Protein AF-A0A3M1YTQ9-F1 (afdb_monomer)

Solvent-accessible surface area (backbone atoms only — not comparable to full-atom values): 10597 Å² total; per-residue (Å²): 138,83,84,89,80,83,82,81,83,80,82,80,82,82,81,78,82,75,81,77,83,78,74,78,78,66,77,36,34,42,23,66,87,70,45,78,27,67,64,26,51,33,71,45,73,57,72,43,57,65,39,72,50,70,50,36,39,91,42,79,41,56,31,30,37,36,37,63,56,78,79,65,79,74,43,75,47,76,57,43,47,66,92,44,69,52,74,51,73,47,73,57,47,77,51,74,28,54,28,40,39,32,33,66,81,79,68,37,75,37,51,30,40,42,38,32,36,54,51,69,50,86,38,79,42,67,55,88,94,61,75,94,73,82,64,88,91,70,91,84,72,74,39,82,60,47,27,20,68,92,77,38,78,62,61,91,87,68,84,86,85,87,82,90,88,124

Sequence (166 aa):
MQPTQKYKILFTFLFLSFAVILSAQCPQLIDGQGNPSSNPYWIAPCDGNDYTLFIQSNDNIGAYTVDWGDGSPLESGSSLIPPAFVSHTYTATVDTFVVTFTETSTGCVIQGVVVMEVPVTAELGIPAGVSTQICAPDVISFTNNTNQTNGLPVSQTTVFTWNYGD

Nearest PDB structures (foldseek):
  5xwt-assembly1_A  TM=4.655E-01  e=3.097E-01  Mus musculus
  4y0g-assembly2_B  TM=5.587E-01  e=1.956E+00  Rattus norvegicus
  7y6e-assembly5_E  TM=3.275E-01  e=4.779E-01  Chelicerata
  7a4a-assembly1_A  TM=4.593E-01  e=5.190E+00  Ancylostoma ceylanicum
  8dpt-assembly1_F  TM=4.210E-01  e=3.958E+00  Homo sapiens

Mean predicted aligned error: 10.59 Å

pLDDT: mean 86.33, std 15.1, range [41.72, 98.56]

Foldseek 3Di:
DDDDDDDDDDDDDDPPDDPDPDDDDDFFKQACVRDTDLAHEHEADQAQAKGKDKIAGQDKAAKKWKDFQPPDDIHIDGIHHPPRTDMDIDGRDQDKGWMWMARPVRRDIGIYIYGHHHDKDWDKAFDPPDDPDDDPPDDGDIDTPIAGPPRHRHDPPDDDDDDPPD

Structure (mmCIF, N/CA/C/O backbone):
data_AF-A0A3M1YTQ9-F1
#
_entry.id   AF-A0A3M1YTQ9-F1
#
loop_
_atom_site.group_PDB
_atom_site.id
_atom_site.type_symbol
_atom_site.label_atom_id
_atom_site.label_alt_id
_atom_site.label_comp_id
_atom_site.label_asym_id
_atom_site.label_entity_id
_atom_site.label_seq_id
_atom_site.pdbx_PDB_ins_code
_atom_site.Cartn_x
_atom_site.Cartn_y
_atom_site.Cartn_z
_atom_site.occupancy
_atom_site.B_iso_or_equiv
_atom_site.auth_seq_id
_atom_site.auth_comp_id
_atom_site.auth_asym_id
_atom_site.auth_atom_id
_atom_site.pdbx_PDB_model_num
ATOM 1 N N . MET A 1 1 ? -89.889 -9.681 -13.804 1.00 41.72 1 MET A N 1
ATOM 2 C CA . MET A 1 1 ? -88.459 -9.782 -14.178 1.00 41.72 1 MET A CA 1
ATOM 3 C C . MET A 1 1 ? -87.749 -8.601 -13.536 1.00 41.72 1 MET A C 1
ATOM 5 O O . MET A 1 1 ? -88.001 -7.481 -13.936 1.00 41.72 1 MET A O 1
ATOM 9 N N . GLN A 1 2 ? -87.320 -8.774 -12.289 1.00 43.25 2 GLN A N 1
ATOM 10 C CA . GLN A 1 2 ? -85.947 -9.029 -11.810 1.00 43.25 2 GLN A CA 1
ATOM 11 C C . GLN A 1 2 ? -85.295 -7.737 -11.266 1.00 43.25 2 GLN A C 1
ATOM 13 O O . GLN A 1 2 ? -85.307 -6.724 -11.960 1.00 43.25 2 GLN A O 1
ATOM 18 N N . PRO A 1 3 ? -84.752 -7.756 -10.032 1.00 51.44 3 PRO A N 1
ATOM 19 C CA . PRO A 1 3 ? -84.139 -6.598 -9.391 1.00 51.44 3 PRO A CA 1
ATOM 20 C C . PRO A 1 3 ? -82.637 -6.518 -9.709 1.00 51.44 3 PRO A C 1
ATOM 22 O O . PRO A 1 3 ? -81.935 -7.526 -9.691 1.00 51.44 3 PRO A O 1
ATOM 25 N N . THR A 1 4 ? -82.114 -5.318 -9.958 1.00 47.12 4 THR A N 1
ATOM 26 C CA . THR A 1 4 ? -80.673 -5.083 -10.151 1.00 47.12 4 THR A CA 1
ATOM 27 C C . THR A 1 4 ? -79.996 -4.770 -8.815 1.00 47.12 4 THR A C 1
ATOM 29 O O . THR A 1 4 ? -80.071 -3.646 -8.314 1.00 47.12 4 THR A O 1
ATOM 32 N N . GLN A 1 5 ? -79.337 -5.771 -8.232 1.00 47.47 5 GLN A N 1
ATOM 33 C CA . GLN A 1 5 ? -78.547 -5.665 -7.005 1.00 47.47 5 GLN A CA 1
ATOM 34 C C . GLN A 1 5 ? -77.132 -5.154 -7.338 1.00 47.47 5 GLN A C 1
ATOM 36 O O . GLN A 1 5 ? -76.392 -5.777 -8.096 1.00 47.47 5 GLN A O 1
ATOM 41 N N . LYS A 1 6 ? -76.757 -3.991 -6.792 1.00 49.06 6 LYS A N 1
ATOM 42 C CA . LYS A 1 6 ? -75.429 -3.382 -6.971 1.00 49.06 6 LYS A CA 1
ATOM 43 C C . LYS A 1 6 ? -74.403 -4.094 -6.077 1.00 49.06 6 LYS A C 1
ATOM 45 O O . LYS A 1 6 ? -74.418 -3.902 -4.863 1.00 49.06 6 LYS A O 1
ATOM 50 N N . TYR A 1 7 ? -73.509 -4.885 -6.668 1.00 50.78 7 TYR A N 1
ATOM 51 C CA . TYR A 1 7 ? -72.356 -5.470 -5.975 1.00 50.78 7 TYR A CA 1
ATOM 52 C C . TYR A 1 7 ? -71.302 -4.387 -5.696 1.00 50.78 7 TYR A C 1
ATOM 54 O O . TYR A 1 7 ? -70.677 -3.863 -6.616 1.00 50.78 7 TYR A O 1
ATOM 62 N N . LYS A 1 8 ? -71.096 -4.043 -4.418 1.00 48.22 8 LYS A N 1
ATOM 63 C CA . LYS A 1 8 ? -69.914 -3.298 -3.964 1.00 48.22 8 LYS A CA 1
ATOM 64 C C . LYS A 1 8 ? -68.806 -4.311 -3.680 1.00 48.22 8 LYS A C 1
ATOM 66 O O . LYS A 1 8 ? -68.863 -5.020 -2.681 1.00 48.22 8 LYS A O 1
ATOM 71 N N . ILE A 1 9 ? -67.831 -4.398 -4.579 1.00 54.41 9 ILE A N 1
ATOM 72 C CA . ILE A 1 9 ? -66.626 -5.213 -4.405 1.00 54.41 9 ILE A CA 1
ATOM 73 C C . ILE A 1 9 ? -65.699 -4.448 -3.454 1.00 54.41 9 ILE A C 1
ATOM 75 O O . ILE A 1 9 ? -65.161 -3.403 -3.814 1.00 54.41 9 ILE A O 1
ATOM 79 N N . LEU A 1 10 ? -65.566 -4.935 -2.221 1.00 49.22 10 LEU A N 1
ATOM 80 C CA . LEU A 1 10 ? -64.618 -4.423 -1.235 1.00 49.22 10 LEU A CA 1
ATOM 81 C C . LEU A 1 10 ? -63.276 -5.139 -1.451 1.00 49.22 10 LEU A C 1
ATOM 83 O O . LEU A 1 10 ? -63.147 -6.322 -1.148 1.00 49.22 10 LEU A O 1
ATOM 87 N N . PHE A 1 11 ? -62.300 -4.433 -2.023 1.00 50.31 11 PHE A N 1
ATOM 88 C CA . PHE A 1 11 ? -60.930 -4.917 -2.205 1.00 50.31 11 PHE A CA 1
ATOM 89 C C . PHE A 1 11 ? -60.153 -4.734 -0.893 1.00 50.31 11 PHE A C 1
ATOM 91 O O . PHE A 1 11 ? -59.689 -3.638 -0.581 1.00 50.31 11 PHE A O 1
ATOM 98 N N . THR A 1 12 ? -60.026 -5.798 -0.103 1.00 53.94 12 THR A N 1
ATOM 99 C CA . THR A 1 12 ? -59.155 -5.817 1.079 1.00 53.94 12 THR A CA 1
ATOM 100 C C . THR A 1 12 ? -57.711 -6.027 0.618 1.00 53.94 12 THR A C 1
ATOM 102 O O . THR 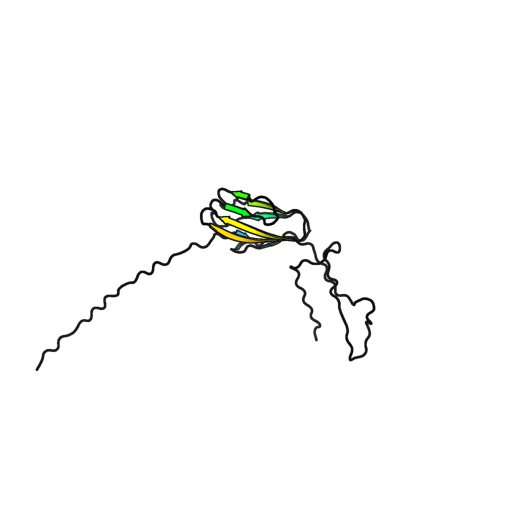A 1 12 ? -57.337 -7.129 0.220 1.00 53.94 12 THR A O 1
ATOM 105 N N . PHE A 1 13 ? -56.900 -4.967 0.632 1.00 53.19 13 PHE A N 1
ATOM 106 C CA . PHE A 1 13 ? -55.458 -5.038 0.375 1.00 53.19 13 PHE A CA 1
ATOM 107 C C . PHE A 1 13 ? -54.757 -5.716 1.564 1.00 53.19 13 PHE A C 1
ATOM 109 O O . PHE A 1 13 ? -54.576 -5.112 2.620 1.00 53.19 13 PHE A O 1
ATOM 116 N N . LEU A 1 14 ? -54.377 -6.983 1.398 1.00 55.12 14 LEU A N 1
ATOM 117 C CA . LEU A 1 14 ? -53.496 -7.698 2.320 1.00 55.12 14 LEU A CA 1
ATOM 118 C C . LEU A 1 14 ? -52.059 -7.194 2.099 1.00 55.12 14 LEU A C 1
ATOM 120 O O . LEU A 1 14 ? -51.408 -7.565 1.124 1.00 55.12 14 LEU A O 1
ATOM 124 N N . PHE A 1 15 ? -51.581 -6.311 2.978 1.00 53.62 15 PHE A N 1
ATOM 125 C CA . PHE A 1 15 ? -50.195 -5.840 2.990 1.00 53.62 15 PHE A CA 1
ATOM 126 C C . PHE A 1 15 ? -49.290 -6.971 3.499 1.00 53.62 15 PHE A C 1
ATOM 128 O O . PHE A 1 15 ? -49.222 -7.242 4.697 1.00 53.62 15 PHE A O 1
ATOM 135 N N . LEU A 1 16 ? -48.624 -7.667 2.577 1.00 55.75 16 LEU A N 1
ATOM 136 C CA . LEU A 1 16 ? -47.603 -8.661 2.892 1.00 55.75 16 LEU A CA 1
ATOM 137 C C . LEU A 1 16 ? -46.329 -7.909 3.306 1.00 55.75 16 LEU A C 1
ATOM 139 O O . LEU A 1 16 ? -45.582 -7.418 2.461 1.00 55.75 16 LEU A O 1
ATOM 143 N N . SER A 1 17 ? -46.102 -7.759 4.609 1.00 59.22 17 SER A N 1
ATOM 144 C CA . SER A 1 17 ? -44.870 -7.185 5.151 1.00 59.22 17 SER A CA 1
ATOM 145 C C . SER A 1 17 ? -43.711 -8.158 4.928 1.00 59.22 17 SER A C 1
ATOM 147 O O . SER A 1 17 ? -43.480 -9.062 5.730 1.00 59.22 17 SER A O 1
ATOM 149 N N . PHE A 1 18 ? -42.997 -7.983 3.817 1.00 62.34 18 PHE A N 1
ATOM 150 C CA . PHE A 1 18 ? -41.678 -8.573 3.615 1.00 62.34 18 PHE A CA 1
ATOM 151 C C . PHE A 1 18 ? -40.726 -7.953 4.645 1.00 62.34 18 PHE A C 1
ATOM 153 O O . PHE A 1 18 ? -40.465 -6.750 4.610 1.00 62.34 18 PHE A O 1
ATOM 160 N N . ALA A 1 19 ? -40.241 -8.755 5.591 1.00 59.03 19 ALA A N 1
ATOM 161 C CA . ALA A 1 19 ? -39.174 -8.338 6.489 1.00 59.03 19 ALA A CA 1
ATOM 162 C C . ALA A 1 19 ? -37.890 -8.196 5.663 1.00 59.03 19 ALA A C 1
ATOM 164 O O . ALA A 1 19 ? -37.273 -9.188 5.277 1.00 59.03 19 ALA A O 1
ATOM 165 N N . VAL A 1 20 ? -37.518 -6.957 5.343 1.00 57.88 20 VAL A N 1
ATOM 166 C CA . VAL A 1 20 ? -36.213 -6.652 4.757 1.00 57.88 20 VAL A CA 1
ATOM 167 C C . VAL A 1 20 ? -35.194 -6.814 5.879 1.00 57.88 20 VAL A C 1
ATOM 169 O O . VAL A 1 20 ? -3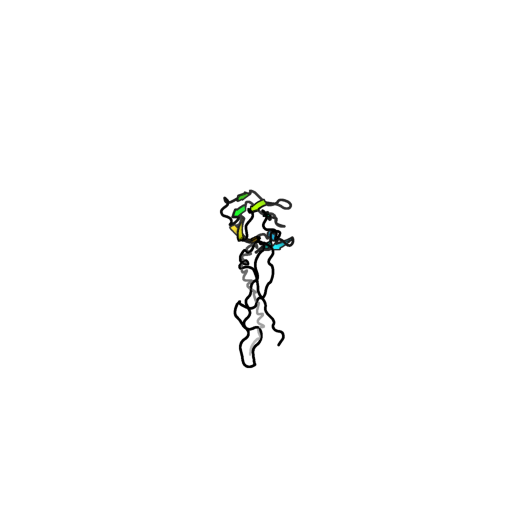5.180 -6.029 6.826 1.00 57.88 20 VAL A O 1
ATOM 172 N N . ILE A 1 21 ? -34.379 -7.864 5.813 1.00 57.84 21 ILE A N 1
ATOM 173 C CA . ILE A 1 21 ? -33.228 -8.012 6.703 1.00 57.84 21 ILE A CA 1
ATOM 174 C C . ILE A 1 21 ? -32.202 -6.977 6.230 1.00 57.84 21 ILE A C 1
ATOM 176 O O . ILE A 1 21 ? -31.503 -7.191 5.244 1.00 57.84 21 ILE A O 1
ATOM 180 N N . LEU A 1 22 ? -32.181 -5.811 6.876 1.00 51.91 22 LEU A N 1
ATOM 181 C CA . LEU A 1 22 ? -31.146 -4.800 6.682 1.00 51.91 22 LEU A CA 1
ATOM 182 C C . LEU A 1 22 ? -29.885 -5.278 7.407 1.00 51.91 22 LEU A C 1
ATOM 184 O O . LEU A 1 22 ? -29.755 -5.097 8.616 1.00 51.91 22 LEU A O 1
ATOM 188 N N . SER A 1 23 ? -28.965 -5.909 6.683 1.00 60.16 23 SER A N 1
ATOM 189 C CA . SER A 1 23 ? -27.587 -6.034 7.157 1.00 60.16 23 SER A CA 1
ATOM 190 C C . SER A 1 23 ? -26.970 -4.636 7.139 1.00 60.16 23 SE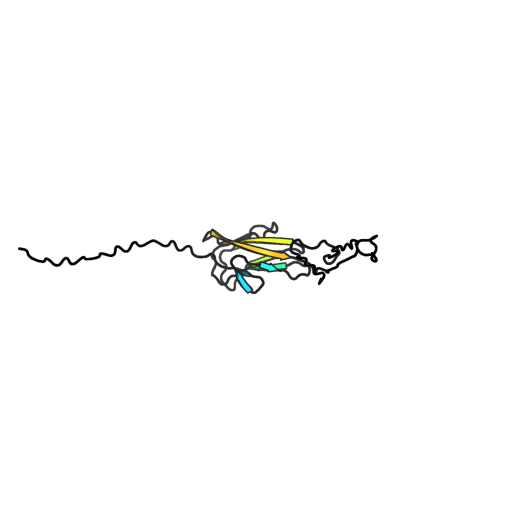R A C 1
ATOM 192 O O . SER A 1 23 ? -26.988 -3.976 6.100 1.00 60.16 23 SER A O 1
ATOM 194 N N . ALA A 1 24 ? -26.465 -4.155 8.275 1.00 65.56 24 ALA A N 1
ATOM 195 C CA . ALA A 1 24 ? -25.665 -2.936 8.280 1.00 65.56 24 ALA A CA 1
ATOM 196 C C . ALA A 1 24 ? -24.421 -3.153 7.402 1.00 65.56 24 ALA A C 1
ATOM 198 O O . ALA A 1 24 ? -23.826 -4.232 7.425 1.00 65.56 24 ALA A O 1
ATOM 199 N N . GLN A 1 25 ? -24.056 -2.149 6.604 1.00 81.38 25 GLN A N 1
ATOM 200 C CA . GLN A 1 25 ? -22.786 -2.163 5.881 1.00 81.38 25 GLN A CA 1
ATOM 201 C C . GLN A 1 25 ? -21.634 -2.099 6.889 1.00 81.38 25 GLN A C 1
ATOM 203 O O . GLN A 1 25 ? -21.751 -1.412 7.905 1.00 81.38 25 GLN A O 1
ATOM 208 N N . CYS A 1 26 ? -20.549 -2.826 6.624 1.00 91.81 26 CYS A N 1
ATOM 209 C CA . CYS A 1 26 ? -19.359 -2.753 7.463 1.00 91.81 26 CYS A CA 1
ATOM 210 C C . CYS A 1 26 ? -18.814 -1.320 7.514 1.00 91.81 26 CYS A C 1
ATOM 212 O O . CYS A 1 26 ? -18.992 -0.579 6.539 1.00 91.81 26 CYS A O 1
ATOM 214 N N . PRO A 1 27 ? -18.166 -0.925 8.627 1.00 94.06 27 PRO A N 1
ATOM 215 C CA . PRO A 1 27 ? -17.541 0.386 8.713 1.00 94.06 27 PRO A CA 1
ATOM 216 C C . PRO A 1 27 ? -16.484 0.543 7.616 1.00 94.06 27 PRO A C 1
ATOM 218 O O . PRO A 1 27 ? -15.968 -0.441 7.082 1.00 94.06 27 PRO A O 1
ATOM 221 N N . GLN A 1 28 ? -16.166 1.784 7.267 1.00 96.62 28 GLN A N 1
ATOM 222 C CA . GLN A 1 28 ? -15.146 2.076 6.261 1.00 96.62 28 GLN A CA 1
ATOM 223 C C . GLN A 1 28 ? -13.860 2.574 6.919 1.00 96.62 28 GLN A C 1
ATOM 225 O O . GLN A 1 28 ? -13.895 3.313 7.904 1.00 96.62 28 GLN A O 1
ATOM 230 N N . LEU A 1 29 ? -12.713 2.198 6.357 1.00 97.81 29 LEU A N 1
ATOM 231 C CA . LEU A 1 29 ? -11.411 2.720 6.776 1.00 97.81 29 LEU A CA 1
ATOM 232 C C . LEU A 1 29 ? -10.977 3.849 5.844 1.00 97.81 29 LEU A C 1
ATOM 234 O O . LEU A 1 29 ? -11.379 3.893 4.684 1.00 97.81 29 LEU A O 1
ATOM 238 N N . ILE A 1 30 ? -10.151 4.756 6.352 1.00 98.25 30 ILE A N 1
ATOM 239 C CA . ILE A 1 30 ? -9.586 5.854 5.570 1.00 98.25 30 ILE A CA 1
ATOM 240 C C . ILE A 1 30 ? -8.405 5.340 4.733 1.00 98.25 30 ILE A C 1
ATOM 242 O O . ILE A 1 30 ? -7.446 4.789 5.277 1.00 98.25 30 ILE A O 1
ATOM 24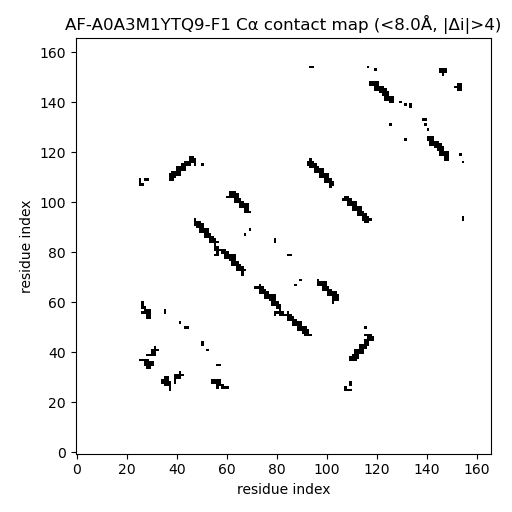6 N N . ASP A 1 31 ? -8.485 5.501 3.412 1.00 97.94 31 ASP A N 1
ATOM 247 C CA . ASP A 1 31 ? -7.426 5.134 2.465 1.00 97.94 31 ASP A CA 1
ATOM 248 C C . ASP A 1 31 ? -6.251 6.132 2.462 1.00 97.94 31 ASP A C 1
ATOM 250 O O . ASP A 1 31 ? -6.255 7.146 3.165 1.00 97.94 31 ASP A O 1
ATOM 254 N N . GLY A 1 32 ? -5.216 5.855 1.661 1.00 94.75 32 GLY A N 1
ATOM 255 C CA . GLY A 1 32 ? -4.033 6.714 1.549 1.00 94.75 32 GLY A CA 1
ATOM 256 C C . GLY A 1 32 ? -4.310 8.108 0.974 1.00 94.75 32 GLY A C 1
ATOM 257 O O . GLY A 1 32 ? -3.457 8.987 1.074 1.00 94.75 32 GLY A O 1
ATOM 258 N N . GLN A 1 33 ? -5.488 8.330 0.387 1.00 95.69 33 GLN A N 1
ATOM 259 C CA . GLN A 1 33 ? -5.947 9.615 -0.137 1.00 95.69 33 GLN A CA 1
ATOM 260 C C . GLN A 1 33 ? -6.875 10.351 0.844 1.00 95.69 33 GLN A C 1
ATOM 262 O O . GLN A 1 33 ? -7.307 11.466 0.548 1.00 95.69 33 GLN A O 1
ATOM 267 N N . GLY A 1 34 ? -7.166 9.763 2.007 1.00 96.19 34 GLY A N 1
ATOM 268 C CA . GLY A 1 34 ? -8.026 10.355 3.027 1.00 96.19 34 GLY A CA 1
ATOM 269 C C . GLY A 1 34 ? -9.521 10.076 2.844 1.00 96.19 34 GLY A C 1
ATOM 270 O O . GLY A 1 34 ? -10.333 10.724 3.507 1.00 96.19 34 GLY A O 1
ATOM 271 N N . ASN A 1 35 ? -9.914 9.140 1.976 1.00 97.56 35 ASN A N 1
ATOM 272 C CA . ASN A 1 35 ? -11.319 8.821 1.711 1.00 97.56 35 ASN A CA 1
ATOM 273 C C . ASN A 1 35 ? -11.764 7.542 2.442 1.00 97.56 35 ASN A C 1
ATOM 275 O O . ASN A 1 35 ? -10.997 6.583 2.522 1.00 97.56 35 ASN A O 1
ATOM 279 N N . PRO A 1 36 ? -13.017 7.469 2.931 1.00 97.25 36 PRO A N 1
ATOM 280 C CA . PRO A 1 36 ? -13.587 6.221 3.433 1.00 97.25 36 PRO A CA 1
ATOM 281 C C . PRO A 1 36 ? -13.727 5.174 2.322 1.00 97.25 36 PRO A C 1
ATOM 283 O O . PRO A 1 36 ? -14.351 5.427 1.290 1.00 97.25 36 PRO A O 1
ATOM 286 N N . SER A 1 37 ? -13.196 3.976 2.554 1.00 97.25 37 SER A N 1
ATOM 287 C CA . SER A 1 37 ? -13.220 2.856 1.616 1.00 97.25 37 SER A CA 1
ATOM 288 C C . SER A 1 37 ? -13.480 1.525 2.329 1.00 97.25 37 SER A C 1
ATOM 290 O O . SER A 1 37 ? -13.052 1.306 3.463 1.00 97.25 37 SER A O 1
ATOM 292 N N . SER A 1 38 ? -14.186 0.615 1.650 1.00 96.06 38 SER A N 1
ATOM 293 C CA . SER A 1 38 ? -14.293 -0.795 2.063 1.00 96.06 38 SER A CA 1
ATOM 294 C C . SER A 1 38 ? -13.085 -1.627 1.624 1.00 96.06 38 SER A C 1
ATOM 296 O O . SER A 1 38 ? -12.882 -2.727 2.127 1.00 96.06 38 SER A O 1
ATOM 298 N N . ASN A 1 39 ? -12.310 -1.105 0.669 1.00 96.69 39 ASN A N 1
ATOM 299 C CA . ASN A 1 39 ? -11.129 -1.733 0.092 1.00 96.69 39 ASN A CA 1
ATOM 300 C C . ASN A 1 39 ? -10.006 -0.678 0.067 1.00 96.69 39 ASN A C 1
ATOM 302 O O . ASN A 1 39 ? -9.663 -0.169 -1.006 1.00 96.69 39 ASN A O 1
ATOM 306 N N . PRO A 1 40 ? -9.539 -0.208 1.237 1.00 97.94 40 PRO A N 1
ATOM 307 C CA . PRO A 1 40 ? -8.594 0.898 1.306 1.00 97.94 40 PRO A CA 1
ATOM 308 C C . PRO A 1 40 ? -7.249 0.520 0.680 1.00 97.94 40 PRO A C 1
ATOM 310 O O . PRO A 1 40 ? -6.809 -0.629 0.735 1.00 97.94 40 PRO A O 1
ATOM 313 N N . TYR A 1 41 ? -6.593 1.508 0.083 1.00 97.06 41 TYR A N 1
ATOM 314 C CA . TYR A 1 41 ? -5.308 1.334 -0.578 1.00 97.06 41 TYR A CA 1
ATOM 315 C C . TYR A 1 41 ? -4.334 2.383 -0.053 1.00 97.06 41 TYR A C 1
ATOM 317 O O . TYR A 1 41 ? -4.625 3.580 -0.095 1.00 97.06 41 TYR A O 1
ATOM 325 N N . TRP A 1 42 ? -3.184 1.940 0.442 1.00 97.19 42 TRP A N 1
ATOM 326 C CA . TRP A 1 42 ? -2.142 2.801 0.989 1.00 97.19 42 TRP A CA 1
ATOM 327 C C . TRP A 1 42 ? -0.852 2.588 0.215 1.00 97.19 42 TRP A C 1
ATOM 329 O O . TRP A 1 42 ? -0.428 1.460 -0.019 1.00 97.19 42 TRP A O 1
ATOM 339 N N . ILE A 1 43 ? -0.229 3.688 -0.190 1.00 94.06 43 ILE A N 1
ATOM 340 C CA . ILE A 1 43 ? 1.032 3.671 -0.925 1.00 94.06 43 ILE A CA 1
ATOM 341 C C . ILE A 1 43 ? 2.054 4.360 -0.035 1.00 94.06 43 ILE A C 1
ATOM 343 O O . ILE A 1 43 ? 1.872 5.525 0.330 1.00 94.06 43 ILE A O 1
ATOM 347 N N . ALA A 1 44 ? 3.097 3.628 0.344 1.00 93.56 44 ALA A N 1
ATOM 348 C CA . ALA A 1 44 ? 4.229 4.192 1.055 1.00 93.56 44 ALA A CA 1
ATOM 349 C C . ALA A 1 44 ? 4.921 5.256 0.190 1.00 93.56 44 ALA A C 1
ATOM 351 O O . ALA A 1 44 ? 4.825 5.214 -1.041 1.00 93.56 44 ALA A O 1
ATOM 352 N N . PRO A 1 45 ? 5.651 6.208 0.793 1.00 89.31 45 PRO A N 1
ATOM 353 C CA . PRO A 1 45 ? 6.590 7.020 0.036 1.00 89.31 45 PRO A CA 1
ATOM 354 C C . PRO A 1 45 ? 7.478 6.088 -0.794 1.00 89.31 45 PRO A C 1
ATOM 356 O O . PRO A 1 45 ? 8.024 5.124 -0.265 1.00 89.31 45 PRO A O 1
ATOM 359 N N . CYS A 1 46 ? 7.577 6.330 -2.101 1.00 89.75 46 CYS A N 1
ATOM 360 C CA . CYS A 1 46 ? 8.375 5.492 -2.995 1.00 89.75 46 CYS A CA 1
ATOM 361 C C . CYS A 1 46 ? 9.876 5.759 -2.787 1.00 89.75 46 CYS A C 1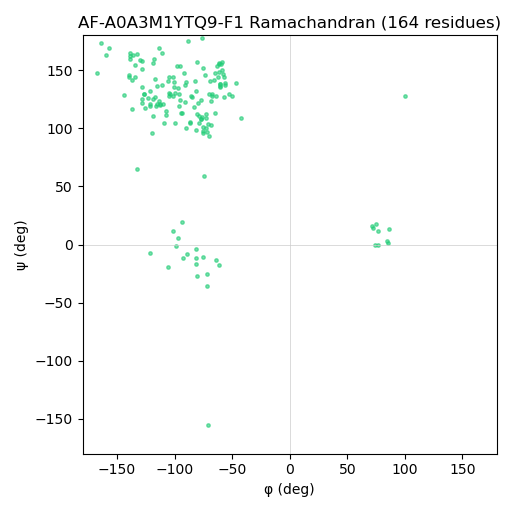
ATOM 363 O O . CYS A 1 46 ? 10.551 6.232 -3.697 1.00 89.75 46 CYS A O 1
ATOM 365 N N . ASP A 1 47 ? 10.384 5.559 -1.576 1.00 89.62 47 ASP A N 1
ATOM 366 C CA . ASP A 1 47 ? 11.761 5.824 -1.164 1.00 89.62 47 ASP A CA 1
ATOM 367 C C . ASP A 1 47 ? 12.476 4.567 -0.641 1.00 89.62 47 ASP A C 1
ATOM 369 O O . ASP A 1 47 ? 13.692 4.593 -0.457 1.00 89.62 47 ASP A O 1
ATOM 373 N N . GLY A 1 48 ? 11.743 3.460 -0.475 1.00 86.31 48 GLY A N 1
ATOM 374 C CA . GLY A 1 48 ? 12.267 2.183 0.004 1.00 86.31 48 GLY A CA 1
ATOM 375 C C . GLY A 1 48 ? 12.618 2.161 1.490 1.00 86.31 48 GLY A C 1
ATOM 376 O O . GLY A 1 48 ? 13.320 1.247 1.912 1.00 86.31 48 GLY A O 1
ATOM 377 N N . ASN A 1 49 ? 12.177 3.150 2.270 1.00 91.88 49 ASN A N 1
ATOM 378 C CA . ASN A 1 49 ? 12.381 3.183 3.715 1.00 91.88 49 ASN A CA 1
ATOM 379 C C . ASN A 1 49 ? 11.249 2.458 4.460 1.00 91.88 49 ASN A C 1
ATOM 381 O O . ASN A 1 49 ? 10.261 2.022 3.867 1.00 91.88 49 ASN A O 1
ATOM 385 N N . ASP A 1 50 ? 11.394 2.340 5.782 1.00 96.12 50 ASP A N 1
ATOM 386 C CA . ASP A 1 50 ? 10.315 1.877 6.655 1.00 96.12 50 ASP A CA 1
ATOM 387 C C . ASP A 1 50 ? 9.068 2.760 6.479 1.00 96.12 50 ASP A C 1
ATOM 389 O O . ASP A 1 50 ? 9.159 3.992 6.415 1.00 96.12 50 ASP A O 1
ATOM 393 N N . TYR A 1 51 ? 7.892 2.135 6.456 1.00 97.06 51 TYR A N 1
ATOM 394 C CA . TYR A 1 51 ? 6.618 2.828 6.296 1.00 97.06 51 TYR A CA 1
ATOM 395 C C . TYR A 1 51 ? 5.698 2.563 7.481 1.00 97.06 51 TYR A C 1
ATOM 397 O O . TYR A 1 51 ? 5.322 1.423 7.750 1.00 97.06 51 TYR A O 1
ATOM 405 N N . THR A 1 52 ? 5.290 3.630 8.171 1.00 97.88 52 THR A N 1
ATOM 406 C CA . THR A 1 52 ? 4.275 3.544 9.226 1.00 97.88 52 THR A CA 1
ATOM 407 C C . THR A 1 52 ? 2.899 3.860 8.660 1.00 97.88 52 THR A C 1
ATOM 409 O O . THR A 1 52 ? 2.615 5.003 8.294 1.00 97.88 52 THR A O 1
ATOM 412 N N . LEU A 1 53 ? 2.035 2.849 8.634 1.00 98.12 53 LEU A N 1
ATOM 413 C CA . LEU A 1 53 ? 0.621 2.999 8.322 1.00 98.12 53 LEU A CA 1
ATOM 414 C C . LEU A 1 53 ? -0.144 3.441 9.573 1.00 98.12 53 LEU A C 1
ATOM 416 O O . LEU A 1 53 ? 0.089 2.924 10.663 1.00 98.12 53 LEU A O 1
ATOM 420 N N . PHE A 1 54 ? -1.106 4.345 9.396 1.00 98.06 54 PHE A N 1
ATOM 421 C CA . PHE A 1 54 ? -2.082 4.731 10.412 1.00 98.06 54 PHE A CA 1
ATOM 422 C C . PHE A 1 54 ? -3.484 4.394 9.903 1.00 98.06 54 PHE A C 1
ATOM 424 O O . PHE A 1 54 ? -3.977 5.027 8.971 1.00 98.06 54 PHE A O 1
ATOM 431 N N . ILE A 1 55 ? -4.134 3.402 10.506 1.00 98.31 55 ILE A N 1
ATOM 432 C CA . ILE A 1 55 ? -5.524 3.060 10.205 1.00 98.31 55 ILE A CA 1
ATOM 433 C C . ILE A 1 55 ? -6.444 3.950 11.034 1.00 98.31 55 ILE A C 1
ATOM 435 O O . ILE A 1 55 ? -6.355 4.004 12.263 1.00 98.31 55 ILE A O 1
ATOM 439 N N . GLN A 1 56 ? -7.363 4.609 10.337 1.00 97.94 56 GLN A N 1
ATOM 440 C CA . GLN A 1 56 ? -8.415 5.453 10.890 1.00 97.94 56 GLN A CA 1
ATOM 441 C C . GLN A 1 56 ? -9.754 5.102 10.239 1.00 97.94 56 GLN A C 1
ATOM 443 O O . GLN A 1 56 ? -9.802 4.476 9.181 1.00 97.94 56 GLN A O 1
ATOM 448 N N . SER A 1 57 ? -10.844 5.538 10.860 1.00 97.06 57 SER A N 1
ATOM 449 C CA . SER A 1 57 ? -12.202 5.448 10.320 1.00 97.06 57 SER A CA 1
ATOM 450 C C . SER A 1 57 ? -12.936 6.768 10.567 1.00 97.06 57 SER A C 1
ATOM 452 O O . SER A 1 57 ? -12.496 7.569 11.389 1.00 97.06 57 SER A O 1
ATOM 454 N N . ASN A 1 58 ? -14.042 6.998 9.858 1.00 96.62 58 ASN A N 1
ATOM 455 C CA . ASN A 1 58 ? -15.032 8.019 10.221 1.00 96.62 58 ASN A CA 1
ATOM 456 C C . ASN A 1 58 ? -16.162 7.443 11.090 1.00 96.62 58 ASN A C 1
ATOM 458 O O . ASN A 1 58 ? -16.947 8.201 11.661 1.00 96.62 58 ASN A O 1
ATOM 462 N N . ASP A 1 59 ? -16.238 6.117 11.185 1.00 94.88 59 ASP A N 1
ATOM 463 C CA . ASP A 1 59 ? -17.229 5.389 11.957 1.00 94.88 59 ASP A CA 1
ATOM 464 C C . ASP A 1 59 ? -16.675 5.044 13.342 1.00 94.88 59 ASP A C 1
ATOM 466 O O . ASP A 1 59 ? -15.469 4.886 13.542 1.00 94.88 59 ASP A O 1
ATOM 470 N N . ASN A 1 60 ? -17.572 4.884 14.314 1.00 95.31 60 ASN A N 1
ATOM 471 C CA . ASN A 1 60 ? -17.206 4.316 15.606 1.00 95.31 60 ASN A CA 1
ATOM 472 C C . ASN A 1 60 ? -17.152 2.796 15.469 1.00 95.31 60 ASN A C 1
ATOM 474 O O . ASN A 1 60 ? -18.194 2.159 15.317 1.00 95.31 60 ASN A O 1
ATOM 478 N N . ILE A 1 61 ? -15.957 2.226 15.571 1.00 96.00 61 ILE A N 1
ATOM 479 C CA . ILE A 1 61 ? -15.747 0.781 15.490 1.00 96.00 61 ILE A CA 1
ATOM 480 C C . ILE A 1 61 ? -15.578 0.220 16.902 1.00 96.00 61 ILE A C 1
ATOM 482 O O . ILE A 1 61 ? -14.868 0.795 17.738 1.00 96.00 61 ILE A O 1
ATOM 486 N N . GLY A 1 62 ? -16.241 -0.907 17.170 1.00 95.56 62 GLY A N 1
ATOM 487 C CA . GLY A 1 62 ? -16.093 -1.655 18.415 1.00 95.56 62 GLY A CA 1
ATOM 488 C C . GLY A 1 62 ? -14.739 -2.360 18.532 1.00 95.56 62 GLY A C 1
ATOM 489 O O . GLY A 1 62 ? -13.742 -1.958 17.932 1.00 95.56 62 GLY A O 1
ATOM 490 N N . ALA A 1 63 ? -14.694 -3.432 19.322 1.00 97.19 63 ALA A N 1
ATOM 491 C CA . ALA A 1 63 ? -13.481 -4.229 19.468 1.00 97.19 63 ALA A CA 1
ATOM 492 C C . ALA A 1 63 ? -13.056 -4.813 18.114 1.00 97.19 63 ALA A C 1
ATOM 494 O O . ALA A 1 63 ? -13.889 -5.346 17.377 1.00 97.19 63 ALA A O 1
ATOM 495 N N . TYR A 1 64 ? -11.768 -4.745 17.795 1.00 97.81 64 TYR A N 1
ATOM 496 C CA . TYR A 1 64 ? -11.236 -5.126 16.492 1.00 97.81 64 TYR A CA 1
ATOM 497 C C . TYR A 1 64 ? -9.927 -5.906 16.608 1.00 97.81 64 TYR A C 1
ATOM 499 O O . TYR A 1 64 ? -9.243 -5.862 17.633 1.00 97.81 64 TYR A O 1
ATOM 507 N N . THR A 1 65 ? -9.569 -6.590 15.525 1.00 98.44 65 THR A N 1
ATOM 508 C CA . THR A 1 65 ? -8.242 -7.164 15.300 1.00 98.44 65 THR A CA 1
ATOM 509 C C . THR A 1 65 ? -7.691 -6.734 13.947 1.00 98.44 65 THR A C 1
ATOM 511 O O . THR A 1 65 ? -8.465 -6.524 13.012 1.00 98.44 65 THR A O 1
ATOM 514 N N . VAL A 1 66 ? -6.370 -6.644 13.825 1.00 98.56 66 VAL A N 1
ATOM 515 C CA . VAL A 1 66 ? -5.675 -6.318 12.576 1.00 98.56 66 VAL A CA 1
ATOM 516 C C . VAL A 1 66 ? -4.599 -7.361 12.310 1.00 98.56 66 VAL A C 1
ATOM 518 O O . VAL A 1 66 ? -3.715 -7.571 13.138 1.00 98.56 66 VAL A O 1
ATOM 521 N N . ASP A 1 67 ? -4.697 -8.019 11.161 1.00 98.56 67 ASP A N 1
ATOM 522 C CA . ASP A 1 67 ? -3.596 -8.770 10.560 1.00 98.56 67 ASP A CA 1
ATOM 523 C C . ASP A 1 67 ? -2.916 -7.859 9.534 1.00 98.56 67 ASP A C 1
ATOM 525 O O . ASP A 1 67 ? -3.565 -7.383 8.599 1.00 98.56 67 ASP A O 1
ATOM 529 N N . TRP A 1 68 ? -1.631 -7.582 9.740 1.00 98.38 68 TRP A N 1
ATOM 530 C CA . TRP A 1 68 ? -0.845 -6.673 8.906 1.00 98.38 68 TRP A CA 1
ATOM 531 C C . TRP A 1 68 ? -0.321 -7.336 7.624 1.00 98.38 68 TRP A C 1
ATOM 533 O O . TRP A 1 68 ? 0.151 -6.646 6.726 1.00 98.38 68 TRP A O 1
ATOM 543 N N . GLY A 1 69 ? -0.417 -8.665 7.507 1.00 97.56 69 GLY A N 1
ATOM 544 C CA . GLY A 1 69 ? -0.026 -9.398 6.301 1.00 97.56 69 GLY A CA 1
ATOM 545 C C . GLY A 1 69 ? 1.484 -9.532 6.076 1.00 97.56 69 GLY A C 1
ATOM 546 O O . GLY A 1 69 ? 1.892 -10.176 5.114 1.00 97.56 69 GLY A O 1
ATOM 547 N N . ASP A 1 70 ? 2.320 -8.981 6.958 1.00 96.75 70 ASP A N 1
ATOM 548 C CA . ASP A 1 70 ? 3.789 -9.054 6.906 1.00 96.75 70 ASP A CA 1
ATOM 549 C C . ASP A 1 70 ? 4.379 -10.166 7.800 1.00 96.75 70 ASP A C 1
ATOM 551 O O . ASP A 1 70 ? 5.594 -10.293 7.945 1.00 96.75 70 ASP A O 1
ATOM 555 N N . GLY A 1 71 ? 3.518 -10.989 8.410 1.00 96.62 71 GLY A N 1
ATOM 556 C CA . GLY A 1 71 ? 3.905 -12.041 9.353 1.00 96.62 71 GLY A CA 1
ATOM 557 C C . GLY A 1 71 ? 4.069 -11.569 10.802 1.00 96.62 71 GLY A C 1
ATOM 558 O O . GLY A 1 71 ? 4.380 -12.392 11.670 1.00 96.62 71 GLY A O 1
ATOM 559 N N . SER A 1 72 ? 3.836 -10.284 11.089 1.00 97.25 72 SER A N 1
ATOM 560 C CA . SER A 1 72 ? 3.748 -9.773 12.457 1.00 97.25 72 SER A CA 1
ATOM 561 C C . SER A 1 72 ? 2.589 -10.419 13.233 1.00 97.25 72 SER A C 1
ATOM 563 O O . SER A 1 72 ? 1.618 -10.891 12.636 1.00 97.25 72 SER A O 1
ATOM 565 N N . PRO A 1 73 ? 2.653 -10.461 14.579 1.00 98.00 73 PRO A N 1
ATOM 566 C CA . PRO A 1 73 ? 1.540 -10.950 15.385 1.00 98.00 73 PRO A CA 1
ATOM 567 C C . PRO A 1 73 ? 0.253 -10.153 15.144 1.00 98.00 73 PRO A C 1
ATOM 569 O O . PRO A 1 73 ? 0.298 -8.940 14.955 1.00 98.00 73 PRO A O 1
ATOM 572 N N . LEU A 1 74 ? -0.893 -10.836 15.236 1.00 97.81 74 LEU A N 1
ATOM 573 C CA . LEU A 1 74 ? -2.212 -10.206 15.172 1.00 97.81 74 LEU A CA 1
ATOM 574 C C . LEU A 1 74 ? -2.345 -9.125 16.256 1.00 97.81 74 LEU A C 1
ATOM 576 O O . LEU A 1 74 ? -2.161 -9.405 17.444 1.00 97.81 74 LEU A O 1
ATOM 580 N N . GLU A 1 75 ? -2.713 -7.913 15.857 1.00 98.25 75 GLU A N 1
ATOM 581 C CA . GLU A 1 75 ? -2.974 -6.805 16.773 1.00 98.25 75 GLU A CA 1
ATOM 582 C C . GLU A 1 75 ? -4.455 -6.762 17.162 1.00 98.25 75 GLU A C 1
ATOM 584 O O . GLU A 1 75 ? -5.326 -7.133 16.378 1.00 98.25 75 GLU A O 1
ATOM 589 N N . SER A 1 76 ? -4.771 -6.321 18.381 1.00 97.69 76 SER A N 1
ATOM 590 C CA . SER A 1 76 ? -6.152 -6.225 18.868 1.00 97.69 76 SER A CA 1
ATOM 591 C C . SER A 1 76 ? -6.394 -4.927 19.626 1.00 97.69 76 SER A C 1
ATOM 593 O O . SER A 1 76 ? -5.556 -4.529 20.435 1.00 97.69 76 SER A O 1
ATOM 595 N N . GLY A 1 77 ? -7.569 -4.326 19.442 1.00 97.38 77 GLY A N 1
ATOM 596 C CA . GLY A 1 77 ? -8.001 -3.124 20.152 1.00 97.38 77 GLY A CA 1
ATOM 597 C C . GLY A 1 77 ? -9.437 -3.232 20.665 1.00 97.38 77 GLY A C 1
ATOM 598 O O . GLY A 1 77 ? -10.256 -3.977 20.133 1.00 97.38 77 GLY A O 1
ATOM 599 N N . SER A 1 78 ? -9.759 -2.485 21.723 1.00 97.00 78 SER A N 1
ATOM 600 C CA . SER A 1 78 ? -11.100 -2.488 22.332 1.00 97.00 78 SER A CA 1
ATOM 601 C C . SER A 1 78 ? -12.117 -1.618 21.590 1.00 97.00 78 SER A C 1
ATOM 603 O O . SER A 1 78 ? -13.314 -1.885 21.672 1.00 97.00 78 SER A O 1
ATOM 605 N N . SER A 1 79 ? -11.653 -0.577 20.897 1.00 96.69 79 SER A N 1
ATOM 606 C CA . SER A 1 79 ? -12.471 0.322 20.077 1.00 96.69 79 SER A CA 1
ATOM 607 C C . SER A 1 79 ? -11.590 1.204 19.198 1.00 96.69 79 SER A C 1
ATOM 609 O O . SER A 1 79 ? -10.517 1.615 19.647 1.00 96.69 79 SER A O 1
ATOM 611 N N . LEU A 1 80 ? -12.061 1.561 18.004 1.00 97.38 80 LEU A N 1
ATOM 612 C CA . LEU A 1 80 ? -11.458 2.592 17.156 1.00 97.38 80 LEU A CA 1
ATOM 613 C C . LEU A 1 80 ? -12.498 3.696 16.936 1.00 97.38 80 LEU A C 1
ATOM 615 O O . LEU A 1 80 ? -13.395 3.569 16.108 1.00 97.38 80 LEU A O 1
ATOM 619 N N . ILE A 1 81 ? -12.413 4.749 17.751 1.00 97.25 81 ILE A N 1
ATOM 620 C CA . ILE A 1 81 ? -13.365 5.866 17.757 1.00 97.25 81 ILE A CA 1
ATOM 621 C C . ILE A 1 81 ? -12.630 7.120 17.276 1.00 97.25 81 ILE A C 1
ATOM 623 O O . ILE A 1 81 ? -11.631 7.488 17.903 1.00 97.25 81 ILE A O 1
ATOM 627 N N . PRO A 1 82 ? -13.090 7.804 16.215 1.00 96.19 82 PRO A N 1
ATOM 628 C CA . PRO A 1 82 ? -12.404 8.975 15.681 1.00 96.19 82 PRO A CA 1
ATOM 629 C C . PRO A 1 82 ? -12.210 10.055 16.762 1.00 96.19 82 PRO A C 1
ATOM 631 O O . PRO A 1 82 ? -13.133 10.315 17.539 1.00 96.19 82 PRO A O 1
ATOM 634 N N . PRO A 1 83 ? -11.028 10.697 16.844 1.00 95.69 83 PRO A N 1
ATOM 635 C CA . PRO A 1 83 ? -9.916 10.670 15.886 1.00 95.69 83 PRO A CA 1
ATOM 636 C C . PRO A 1 83 ? -8.836 9.607 16.182 1.00 95.69 83 PRO A C 1
ATOM 638 O O . PRO A 1 83 ? -7.701 9.751 15.723 1.00 95.69 83 PRO A O 1
ATOM 641 N N . ALA A 1 84 ? -9.138 8.580 16.984 1.00 97.56 84 ALA A N 1
ATOM 642 C CA . ALA A 1 84 ? -8.173 7.531 17.306 1.00 97.56 84 ALA A CA 1
ATOM 643 C C . ALA A 1 84 ? -7.685 6.788 16.052 1.00 97.56 84 ALA A C 1
ATOM 645 O O . ALA A 1 84 ? -8.374 6.723 15.032 1.00 97.56 84 ALA A O 1
ATOM 646 N N . PHE A 1 85 ? -6.491 6.213 16.159 1.00 97.81 85 PHE A N 1
ATOM 647 C CA . PHE A 1 85 ? -5.853 5.419 15.117 1.00 97.81 85 PHE A CA 1
ATOM 648 C C . PHE A 1 85 ? -5.179 4.187 15.723 1.00 97.81 85 PHE A C 1
ATOM 650 O O . PHE A 1 85 ? -4.853 4.172 16.912 1.00 97.81 85 PHE A O 1
ATOM 657 N N . VAL A 1 86 ? -4.939 3.186 14.883 1.00 98.06 86 VAL A N 1
ATOM 658 C CA . VAL A 1 86 ? -4.002 2.087 15.145 1.00 98.06 86 VAL A CA 1
ATOM 659 C C . VAL A 1 86 ? -2.891 2.152 14.107 1.00 98.06 86 VAL A C 1
ATOM 661 O O . VAL A 1 86 ? -3.146 2.540 12.967 1.00 98.06 86 VAL A O 1
ATOM 664 N N . SER A 1 87 ? -1.654 1.860 14.497 1.00 98.19 87 SER A N 1
ATOM 665 C CA . SER A 1 87 ? -0.495 2.064 13.629 1.00 98.19 87 SER A CA 1
ATOM 666 C C . SER A 1 87 ? 0.447 0.880 13.632 1.00 98.19 87 SER A C 1
ATOM 668 O O . SER A 1 87 ? 0.716 0.329 14.694 1.00 98.19 87 SER A O 1
ATOM 670 N N . HIS A 1 88 ? 1.032 0.600 12.474 1.00 98.38 88 HIS A N 1
ATOM 671 C CA . HIS A 1 88 ? 2.030 -0.448 12.292 1.00 98.38 88 HIS A CA 1
ATOM 672 C C . HIS A 1 88 ? 3.138 0.020 11.365 1.00 98.38 88 HIS A C 1
ATOM 674 O O . HIS A 1 88 ? 2.881 0.763 10.416 1.00 98.38 88 HIS A O 1
ATOM 680 N N . THR A 1 89 ? 4.364 -0.409 11.650 1.00 98.06 89 THR A N 1
ATOM 681 C CA . THR A 1 89 ? 5.543 -0.067 10.855 1.00 98.06 89 THR A CA 1
ATOM 682 C C . THR A 1 89 ? 5.992 -1.286 10.069 1.00 98.06 89 THR A C 1
ATOM 684 O O . THR A 1 89 ? 6.464 -2.261 10.647 1.00 98.06 89 THR A O 1
ATOM 687 N N . TYR A 1 90 ? 5.894 -1.188 8.749 1.00 97.69 90 TYR A N 1
ATOM 688 C CA . TYR A 1 90 ? 6.491 -2.135 7.820 1.00 97.69 90 TYR A CA 1
ATOM 689 C C . TYR A 1 90 ? 7.968 -1.798 7.641 1.00 97.69 90 TYR A C 1
ATOM 691 O O . TYR A 1 90 ? 8.322 -0.637 7.416 1.00 97.69 90 TYR A O 1
ATOM 699 N N . THR A 1 91 ? 8.831 -2.806 7.728 1.00 95.88 91 THR A N 1
ATOM 700 C CA . THR A 1 91 ? 10.268 -2.627 7.495 1.00 95.88 91 THR A CA 1
ATOM 701 C C . THR A 1 91 ? 10.564 -2.444 6.012 1.00 95.88 91 THR A C 1
ATOM 703 O O . THR A 1 91 ? 9.934 -3.094 5.179 1.00 95.88 91 THR A O 1
ATOM 706 N N . ALA A 1 92 ? 11.564 -1.625 5.700 1.00 87.94 92 ALA A N 1
ATOM 707 C CA . ALA A 1 92 ? 12.049 -1.302 4.367 1.00 87.94 92 ALA A CA 1
ATOM 708 C C . ALA A 1 92 ? 12.147 -2.535 3.454 1.00 87.94 92 ALA A C 1
ATOM 710 O O . ALA A 1 92 ? 13.020 -3.393 3.616 1.00 87.94 92 ALA A O 1
ATOM 711 N N . THR A 1 93 ? 11.244 -2.609 2.478 1.00 86.88 93 THR A N 1
ATOM 712 C CA . THR A 1 93 ? 11.194 -3.652 1.452 1.00 86.88 93 THR A CA 1
ATOM 713 C C . THR A 1 93 ? 10.394 -3.165 0.243 1.00 86.88 93 THR A C 1
ATOM 715 O O . THR A 1 93 ? 9.654 -2.186 0.335 1.00 86.88 93 THR A O 1
ATOM 718 N N . VAL A 1 94 ? 10.547 -3.847 -0.891 1.00 88.38 94 VAL A N 1
ATOM 719 C CA . VAL A 1 94 ? 9.669 -3.694 -2.058 1.00 88.38 94 VAL A CA 1
ATOM 720 C C . VAL A 1 94 ? 8.685 -4.852 -2.027 1.00 88.38 94 VAL A C 1
ATOM 722 O O . VAL A 1 94 ? 9.077 -5.986 -2.301 1.00 88.38 94 VAL A O 1
ATOM 725 N N . ASP A 1 95 ? 7.440 -4.585 -1.638 1.00 90.06 95 ASP A N 1
ATOM 726 C CA . ASP A 1 95 ? 6.405 -5.613 -1.538 1.00 90.06 95 ASP A CA 1
ATOM 727 C C . ASP A 1 95 ? 4.991 -5.013 -1.463 1.00 90.06 95 ASP A C 1
ATOM 729 O O . ASP A 1 95 ? 4.788 -3.800 -1.356 1.00 90.06 95 ASP A O 1
ATOM 733 N N . THR A 1 96 ? 3.993 -5.889 -1.514 1.00 92.88 96 THR A N 1
ATOM 734 C CA . THR A 1 96 ? 2.586 -5.574 -1.296 1.00 92.88 96 THR A CA 1
ATOM 735 C C . THR A 1 96 ? 2.026 -6.430 -0.164 1.00 92.88 96 THR A C 1
ATOM 737 O O . THR A 1 96 ? 2.067 -7.656 -0.226 1.00 92.88 96 THR A O 1
ATOM 740 N N . PHE A 1 97 ? 1.429 -5.790 0.840 1.00 95.88 97 PHE A N 1
ATOM 741 C CA . PHE A 1 97 ? 0.843 -6.461 2.001 1.00 95.88 97 PHE A CA 1
ATOM 742 C C . PHE A 1 97 ? -0.677 -6.356 1.987 1.00 95.88 97 PHE A C 1
ATOM 744 O O . PHE A 1 97 ? -1.240 -5.293 1.711 1.00 95.88 97 PHE A O 1
ATOM 751 N N . VAL A 1 98 ? -1.350 -7.459 2.314 1.00 98.06 98 VAL A N 1
ATOM 752 C CA . VAL A 1 98 ? -2.804 -7.485 2.502 1.00 98.06 98 VAL A CA 1
ATOM 753 C C . VAL A 1 98 ? -3.106 -7.284 3.979 1.00 98.06 98 VAL A C 1
ATOM 755 O O . VAL A 1 98 ? -2.828 -8.156 4.797 1.00 98.06 98 VAL A O 1
ATOM 758 N N . VAL A 1 99 ? -3.720 -6.150 4.306 1.00 98.50 99 VAL A N 1
ATOM 759 C CA . VAL A 1 99 ? -4.146 -5.826 5.668 1.00 98.50 99 VAL A CA 1
ATOM 760 C C . VAL A 1 99 ? -5.569 -6.312 5.870 1.00 98.50 99 VAL A C 1
ATOM 762 O O . VAL A 1 99 ? -6.475 -5.880 5.157 1.00 98.50 99 VAL A O 1
ATOM 765 N N . THR A 1 100 ? -5.790 -7.170 6.862 1.00 98.50 100 THR A N 1
ATOM 766 C CA . THR A 1 100 ? -7.126 -7.658 7.221 1.00 98.50 100 THR A CA 1
ATOM 767 C C . THR A 1 100 ? -7.557 -7.063 8.553 1.00 98.50 100 THR A C 1
ATOM 769 O O . THR A 1 100 ? -7.119 -7.487 9.621 1.00 98.50 100 THR A O 1
ATOM 772 N N . PHE A 1 101 ? -8.460 -6.090 8.494 1.00 98.44 101 PHE A N 1
ATOM 773 C CA . PHE A 1 101 ? -9.080 -5.484 9.665 1.00 98.44 101 PHE A CA 1
ATOM 774 C C . PHE A 1 101 ? -10.414 -6.178 9.948 1.00 98.44 101 PHE A C 1
ATOM 776 O O . PHE A 1 101 ? -11.284 -6.239 9.082 1.00 98.44 101 PHE A O 1
ATOM 783 N N . THR A 1 102 ? -10.595 -6.697 11.160 1.00 97.94 102 THR A N 1
ATOM 784 C CA . THR A 1 102 ? -11.821 -7.395 11.568 1.00 97.94 102 THR A CA 1
ATOM 785 C C . THR A 1 102 ? -12.447 -6.712 12.774 1.00 97.94 102 THR A C 1
ATOM 787 O O . THR A 1 102 ? -11.845 -6.673 13.841 1.00 97.94 102 THR A O 1
ATOM 790 N N . GLU A 1 103 ? -13.677 -6.221 12.644 1.00 96.25 103 GLU A N 1
ATOM 791 C CA . GLU A 1 103 ? -14.491 -5.804 13.784 1.00 96.25 103 GLU A CA 1
ATOM 792 C C . GLU A 1 103 ? -15.107 -7.047 14.444 1.00 96.25 103 GLU A C 1
ATOM 794 O O . GLU A 1 103 ? -15.992 -7.706 13.902 1.00 96.25 103 GLU A O 1
ATOM 799 N N . THR A 1 104 ? -14.646 -7.373 15.645 1.00 94.38 104 THR A N 1
ATOM 800 C CA . THR A 1 104 ? -15.001 -8.613 16.353 1.00 94.38 104 THR A CA 1
ATOM 801 C C . THR A 1 104 ? -16.435 -8.632 16.884 1.00 94.38 104 THR A C 1
ATOM 803 O O . THR A 1 104 ? -17.009 -9.706 17.047 1.00 94.38 104 THR A O 1
ATOM 806 N N . SER A 1 105 ? -17.038 -7.466 17.137 1.00 87.00 105 SER A N 1
ATOM 807 C CA . SER A 1 105 ? -18.423 -7.352 17.616 1.00 87.00 105 SER A CA 1
ATOM 808 C C . SER A 1 105 ? -19.451 -7.698 16.544 1.00 87.00 105 SER A C 1
ATOM 810 O O . SER A 1 105 ? -20.495 -8.269 16.855 1.00 87.00 105 SER A O 1
ATOM 812 N N . THR A 1 106 ? -19.170 -7.341 15.293 1.00 90.19 106 THR A N 1
ATOM 813 C CA . THR A 1 106 ? -20.082 -7.523 14.154 1.00 90.19 106 THR A CA 1
ATOM 814 C C . THR A 1 106 ? -19.645 -8.661 13.231 1.00 90.19 106 THR A C 1
ATOM 816 O O . THR A 1 106 ? -20.464 -9.181 12.477 1.00 90.19 106 THR A O 1
ATOM 819 N N . GLY A 1 107 ? -18.374 -9.070 13.294 1.00 91.88 107 GLY A N 1
ATOM 820 C CA . GLY A 1 107 ? -17.758 -9.993 12.342 1.00 91.88 107 GLY A CA 1
ATOM 821 C C . GLY A 1 107 ? -17.414 -9.339 11.002 1.00 91.88 107 GLY A C 1
ATOM 822 O O . GLY A 1 107 ? -17.116 -10.047 10.043 1.00 91.88 107 GLY A O 1
ATOM 823 N N . CYS A 1 108 ? -17.477 -8.008 10.910 1.00 94.19 108 CYS A N 1
ATOM 824 C CA . CYS A 1 108 ? -17.135 -7.285 9.695 1.00 94.19 108 CYS A CA 1
ATOM 825 C C . CYS A 1 108 ? -15.646 -7.394 9.382 1.00 94.19 108 CYS A C 1
ATOM 827 O O . CYS A 1 108 ? -14.813 -7.097 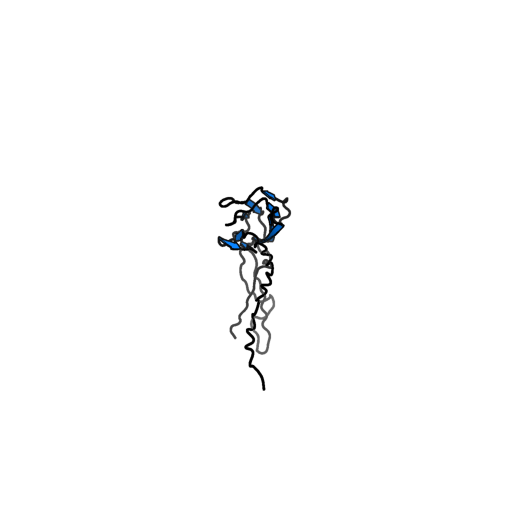10.232 1.00 94.19 108 CYS A O 1
ATOM 829 N N . VAL A 1 109 ? -15.324 -7.772 8.144 1.00 96.88 109 VAL A N 1
ATOM 830 C CA . VAL A 1 109 ? -13.948 -7.894 7.652 1.00 96.88 109 VAL A CA 1
ATOM 831 C C . VAL A 1 109 ? -13.732 -6.898 6.520 1.00 96.88 109 VAL A C 1
ATOM 833 O O . VAL A 1 109 ? -14.487 -6.881 5.549 1.00 96.88 109 VAL A O 1
ATOM 836 N N . ILE A 1 110 ? -12.688 -6.088 6.650 1.00 97.62 110 ILE A N 1
ATOM 837 C CA . ILE A 1 110 ? -12.253 -5.076 5.690 1.00 97.62 110 ILE A CA 1
ATOM 838 C C . ILE A 1 110 ? -10.843 -5.464 5.256 1.00 97.62 110 ILE A C 1
ATOM 840 O O . ILE A 1 110 ? -9.967 -5.657 6.100 1.00 97.62 110 ILE A O 1
ATOM 844 N N . GLN A 1 111 ? -10.626 -5.596 3.948 1.00 98.19 111 GLN A N 1
ATOM 845 C CA . GLN A 1 111 ? -9.312 -5.916 3.392 1.00 98.19 111 GLN A CA 1
ATOM 846 C C . GLN A 1 111 ? -8.760 -4.709 2.650 1.00 98.19 111 GLN A C 1
ATOM 848 O O . GLN A 1 111 ? -9.376 -4.215 1.706 1.00 98.19 111 GLN A O 1
ATOM 853 N N . GLY A 1 112 ? -7.602 -4.245 3.097 1.00 97.94 112 GLY A N 1
ATOM 854 C CA . GLY A 1 112 ? -6.843 -3.191 2.451 1.00 97.94 112 GLY A CA 1
ATOM 855 C C . GLY A 1 112 ? -5.531 -3.698 1.884 1.00 97.94 112 GLY A C 1
ATOM 856 O O . GLY A 1 112 ? -5.101 -4.816 2.167 1.00 97.94 112 GLY A O 1
ATOM 857 N N . VAL A 1 113 ? -4.884 -2.853 1.092 1.00 97.56 113 VAL A N 1
ATOM 858 C CA . VAL A 1 113 ? -3.585 -3.158 0.492 1.00 97.56 113 VAL A CA 1
ATOM 859 C C . VAL A 1 113 ? -2.599 -2.052 0.827 1.00 97.56 113 VAL A C 1
ATOM 861 O O . VAL A 1 113 ? -2.892 -0.875 0.620 1.00 97.56 113 VAL A O 1
ATOM 864 N N . VAL A 1 114 ? -1.428 -2.436 1.328 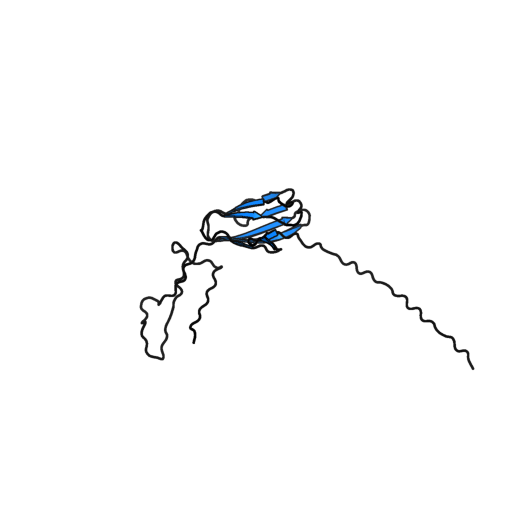1.00 96.81 114 VAL A N 1
ATOM 865 C CA . VAL A 1 114 ? -0.269 -1.555 1.482 1.00 96.81 114 VAL A CA 1
ATOM 866 C C . VAL A 1 114 ? 0.722 -1.879 0.380 1.00 96.81 114 VAL A C 1
ATOM 868 O O . VAL A 1 114 ? 1.082 -3.037 0.200 1.00 96.81 114 VAL A O 1
ATOM 871 N N . VAL A 1 115 ? 1.176 -0.858 -0.335 1.00 94.00 115 VAL A N 1
ATOM 872 C CA . VAL A 1 115 ? 2.190 -0.978 -1.381 1.00 94.00 115 VAL A CA 1
ATOM 873 C C . VAL A 1 115 ? 3.441 -0.226 -0.967 1.00 94.00 115 VAL A C 1
ATOM 875 O O . VAL A 1 115 ? 3.395 0.984 -0.738 1.00 94.00 115 VAL A O 1
ATOM 878 N N . MET A 1 116 ? 4.553 -0.952 -0.895 1.00 92.56 116 MET A N 1
ATOM 879 C CA . MET A 1 116 ? 5.886 -0.410 -0.669 1.00 92.56 116 MET A CA 1
ATOM 880 C C . MET A 1 116 ? 6.730 -0.612 -1.918 1.00 92.56 116 MET A C 1
ATOM 882 O O . MET A 1 116 ? 6.936 -1.732 -2.375 1.00 92.56 116 MET A O 1
ATOM 886 N N . GLU A 1 117 ? 7.202 0.491 -2.487 1.00 90.06 117 GLU A N 1
ATOM 887 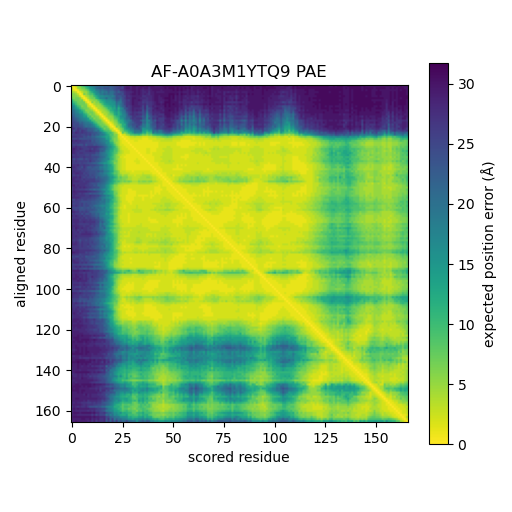C CA . GLU A 1 117 ? 7.892 0.506 -3.773 1.00 90.06 117 GLU A CA 1
ATOM 888 C C . GLU A 1 117 ? 9.092 1.450 -3.726 1.00 90.06 117 GLU A C 1
ATOM 890 O O . GLU A 1 117 ? 9.207 2.319 -2.860 1.00 90.06 117 GLU A O 1
ATOM 895 N N . VAL A 1 118 ? 9.975 1.311 -4.709 1.00 89.50 118 VAL A N 1
ATOM 896 C CA . VAL A 1 118 ? 11.088 2.235 -4.961 1.00 89.50 118 VAL A CA 1
ATOM 897 C C . VAL A 1 118 ? 10.934 2.879 -6.340 1.00 89.50 118 VAL A C 1
ATOM 899 O O . VAL A 1 118 ? 10.233 2.331 -7.198 1.00 89.50 118 VAL A O 1
ATOM 902 N N . PRO A 1 119 ? 11.587 4.026 -6.607 1.00 87.88 119 PRO A N 1
ATOM 903 C CA . PRO A 1 119 ? 11.469 4.691 -7.895 1.00 87.88 119 PRO A CA 1
ATOM 904 C C . PRO A 1 119 ? 11.950 3.791 -9.034 1.00 87.88 119 PRO A C 1
ATOM 906 O O . PRO A 1 119 ? 12.997 3.139 -8.931 1.00 87.88 119 PRO A O 1
ATOM 909 N N . VAL A 1 120 ? 11.201 3.813 -10.135 1.00 87.81 120 VAL A N 1
ATOM 910 C CA . VAL A 1 120 ? 11.522 3.117 -11.384 1.00 87.81 120 VAL A CA 1
ATOM 911 C C . VAL A 1 120 ? 12.114 4.091 -12.399 1.00 87.81 120 VAL A C 1
ATOM 913 O O . VAL A 1 120 ? 11.646 5.221 -12.535 1.00 87.81 120 VAL A O 1
ATOM 916 N N . THR A 1 121 ? 13.126 3.645 -13.139 1.00 88.25 121 THR A N 1
ATOM 917 C CA . THR A 1 121 ? 13.676 4.374 -14.287 1.00 88.25 121 THR A CA 1
ATOM 918 C C . THR A 1 121 ? 13.253 3.662 -15.561 1.00 88.25 121 THR A C 1
ATOM 920 O O . THR A 1 121 ? 13.686 2.541 -15.824 1.00 88.25 121 THR A O 1
ATOM 923 N N . ALA A 1 122 ? 12.389 4.312 -16.342 1.00 89.06 122 ALA A N 1
ATOM 924 C CA . ALA A 1 122 ? 11.935 3.799 -17.629 1.00 89.06 122 ALA A CA 1
ATOM 925 C C . ALA A 1 122 ? 13.082 3.777 -18.645 1.00 89.06 122 ALA A C 1
ATOM 927 O O . ALA A 1 122 ? 13.718 4.802 -18.888 1.00 89.06 122 ALA A O 1
ATOM 928 N N . GLU A 1 123 ? 13.306 2.623 -19.272 1.00 88.50 123 GLU A N 1
ATOM 929 C CA . GLU A 1 123 ? 14.323 2.465 -20.311 1.00 88.50 123 GLU A CA 1
ATOM 930 C C . GLU A 1 123 ? 13.839 1.507 -21.405 1.00 88.50 123 GLU A C 1
ATOM 932 O O . GLU A 1 123 ? 13.422 0.378 -21.136 1.00 88.50 123 GLU A O 1
ATOM 937 N N . LEU A 1 124 ? 13.935 1.954 -22.658 1.00 89.50 124 LEU A N 1
ATOM 938 C CA . LEU A 1 124 ? 13.820 1.096 -23.832 1.00 89.50 124 LEU A CA 1
ATOM 939 C C . LEU A 1 124 ? 15.177 1.032 -24.526 1.00 89.50 124 LEU A C 1
ATOM 941 O O . LEU A 1 124 ? 15.708 2.055 -24.955 1.00 89.50 124 LEU A O 1
ATOM 945 N N . GLY A 1 125 ? 15.715 -0.175 -24.651 1.00 88.38 125 GLY A N 1
ATOM 946 C CA . GLY A 1 125 ? 16.979 -0.439 -25.319 1.00 88.38 125 GLY A CA 1
ATOM 947 C C . GLY A 1 125 ? 16.804 -1.199 -26.629 1.00 88.38 125 GLY A C 1
ATOM 948 O O . GLY A 1 125 ? 15.769 -1.812 -26.902 1.00 88.38 125 GLY A O 1
ATOM 949 N N . ILE A 1 126 ? 17.865 -1.195 -27.431 1.00 88.94 126 ILE A N 1
ATOM 950 C CA . ILE A 1 126 ? 18.040 -2.124 -28.551 1.00 88.94 126 ILE A CA 1
ATOM 951 C C . ILE A 1 126 ? 18.907 -3.278 -28.030 1.00 88.94 126 ILE A C 1
ATOM 953 O O . ILE A 1 126 ? 19.953 -3.000 -27.432 1.00 88.94 126 ILE A O 1
ATOM 957 N N . PRO A 1 127 ? 18.509 -4.553 -28.212 1.00 88.44 127 PRO A N 1
ATOM 958 C CA . PRO A 1 127 ? 19.317 -5.671 -27.745 1.00 88.44 127 PRO A CA 1
ATOM 959 C C . PRO A 1 127 ? 20.731 -5.633 -28.339 1.00 88.44 127 PRO A C 1
ATOM 961 O O . PRO A 1 127 ? 20.935 -5.267 -29.501 1.00 88.44 127 PRO A O 1
ATOM 964 N N . ALA A 1 128 ? 21.722 -6.040 -27.546 1.00 86.38 128 ALA A N 1
ATOM 965 C CA . ALA A 1 128 ? 23.102 -6.100 -28.008 1.00 86.38 128 ALA A CA 1
ATOM 966 C C . ALA A 1 128 ? 23.241 -7.059 -29.205 1.00 86.38 128 ALA A C 1
ATOM 968 O O . ALA A 1 128 ? 22.700 -8.163 -29.198 1.00 86.38 128 ALA A O 1
ATOM 969 N N . GLY A 1 129 ? 23.996 -6.642 -30.224 1.00 83.38 129 GLY A N 1
ATOM 970 C CA . GLY A 1 129 ? 24.236 -7.445 -31.428 1.00 83.38 129 GLY A CA 1
ATOM 971 C C . GLY A 1 129 ? 23.158 -7.333 -32.511 1.00 83.38 129 GLY A C 1
ATOM 972 O O . GLY A 1 129 ? 23.284 -7.991 -33.541 1.00 83.38 129 GLY A O 1
ATOM 973 N N . VAL A 1 130 ? 22.137 -6.492 -32.321 1.00 84.06 130 VAL A N 1
ATOM 974 C CA . VAL A 1 130 ? 21.128 -6.207 -33.352 1.00 84.06 130 VAL A CA 1
ATOM 975 C C . VAL A 1 130 ? 21.559 -4.999 -34.186 1.00 84.06 130 VAL A C 1
ATOM 977 O O . VAL A 1 130 ? 22.057 -4.007 -33.650 1.00 84.06 130 VAL A O 1
ATOM 980 N N . SER A 1 131 ? 21.381 -5.075 -35.510 1.00 82.25 131 SER A N 1
ATOM 981 C CA . SER A 1 131 ? 21.630 -3.933 -36.394 1.00 82.25 131 SER A CA 1
ATOM 982 C C . SER A 1 131 ? 20.565 -2.861 -36.177 1.00 82.25 131 SER A C 1
ATOM 984 O O . SER A 1 131 ? 19.371 -3.140 -36.247 1.00 82.25 131 SER A O 1
ATOM 986 N N . THR A 1 132 ? 20.991 -1.617 -35.971 1.00 84.31 132 THR A N 1
ATOM 987 C CA . THR A 1 132 ? 20.091 -0.452 -35.927 1.00 84.31 132 THR A CA 1
ATOM 988 C C . THR A 1 132 ? 19.719 0.055 -37.320 1.00 84.31 132 THR A C 1
ATOM 990 O O . THR A 1 132 ? 18.917 0.976 -37.455 1.00 84.31 132 THR A O 1
ATOM 993 N N . GLN A 1 133 ? 20.297 -0.546 -38.362 1.00 87.88 133 GLN A N 1
ATOM 994 C CA . GLN A 1 133 ? 20.043 -0.220 -39.755 1.00 87.88 133 GLN A CA 1
ATOM 995 C C . GLN A 1 133 ? 19.644 -1.488 -40.511 1.00 87.88 133 GLN A C 1
ATOM 997 O O . GLN A 1 133 ? 20.431 -2.429 -40.629 1.00 87.88 133 GLN A O 1
ATOM 1002 N N . ILE A 1 134 ? 18.422 -1.486 -41.036 1.00 87.44 134 ILE A N 1
ATOM 1003 C CA . ILE A 1 134 ? 17.844 -2.579 -41.818 1.00 87.44 134 ILE A CA 1
ATOM 1004 C C . ILE A 1 134 ? 17.295 -2.050 -43.146 1.00 87.44 134 ILE A C 1
ATOM 1006 O O . ILE A 1 134 ? 16.976 -0.865 -43.275 1.00 87.44 134 ILE A O 1
ATOM 1010 N N . CYS A 1 135 ? 17.167 -2.930 -44.135 1.00 91.31 135 CYS A N 1
ATOM 1011 C CA . CYS A 1 135 ? 16.428 -2.639 -45.361 1.00 91.31 135 CYS A CA 1
ATOM 1012 C C . CYS A 1 135 ? 15.016 -3.209 -45.229 1.00 91.31 135 CYS A C 1
ATOM 1014 O O . CYS A 1 135 ? 14.861 -4.361 -44.844 1.00 91.31 135 CYS A O 1
ATOM 1016 N N . ALA A 1 136 ? 13.987 -2.446 -45.593 1.00 89.88 136 ALA A N 1
ATOM 1017 C CA . ALA A 1 136 ? 12.631 -2.985 -45.614 1.00 89.88 136 ALA A CA 1
ATOM 1018 C C . ALA A 1 136 ? 12.455 -4.019 -46.755 1.00 89.88 136 ALA A C 1
ATOM 1020 O O . ALA A 1 136 ? 12.944 -3.768 -47.864 1.00 89.88 136 ALA A O 1
ATOM 1021 N N . PRO A 1 137 ? 11.716 -5.127 -46.536 1.00 90.31 137 PRO A N 1
ATOM 1022 C CA . PRO A 1 137 ? 11.073 -5.531 -45.281 1.00 90.31 137 PRO A CA 1
ATOM 1023 C C . PRO A 1 137 ? 12.028 -6.317 -44.368 1.00 90.31 137 PRO A C 1
ATOM 1025 O O . PRO A 1 137 ? 12.594 -7.324 -44.786 1.00 90.31 137 PRO A O 1
ATOM 1028 N N . ASP A 1 138 ? 12.153 -5.888 -43.113 1.00 89.38 138 ASP A N 1
ATOM 1029 C CA . ASP A 1 138 ? 12.912 -6.598 -42.078 1.00 89.38 138 ASP A CA 1
ATOM 1030 C C . ASP A 1 138 ? 12.402 -6.186 -40.679 1.00 89.38 138 ASP A C 1
ATOM 1032 O O . ASP A 1 138 ? 11.591 -5.261 -40.558 1.00 89.38 138 ASP A O 1
ATOM 1036 N N . VAL A 1 139 ? 12.827 -6.891 -39.629 1.00 85.12 139 VAL A N 1
ATOM 1037 C CA . VAL A 1 139 ? 12.348 -6.730 -38.247 1.00 85.12 139 VAL A CA 1
ATOM 1038 C C . VAL A 1 139 ? 13.325 -5.895 -37.419 1.00 85.12 139 VAL A C 1
ATOM 1040 O O . VAL A 1 139 ? 14.511 -6.202 -37.343 1.00 85.12 139 VAL A O 1
ATOM 1043 N N . ILE A 1 140 ? 12.804 -4.887 -36.714 1.00 86.44 140 ILE A N 1
ATOM 1044 C CA . ILE A 1 140 ? 13.523 -4.179 -35.644 1.00 86.44 140 ILE A CA 1
ATOM 1045 C C . ILE A 1 140 ? 12.962 -4.644 -34.302 1.00 86.44 140 ILE A C 1
ATOM 1047 O O . ILE A 1 140 ? 11.753 -4.609 -34.079 1.00 86.44 140 ILE A O 1
ATOM 1051 N N . SER A 1 141 ? 13.842 -5.074 -33.399 1.00 87.12 141 SER A N 1
ATOM 1052 C CA . SER A 1 141 ? 13.480 -5.506 -32.047 1.00 87.12 141 SER A CA 1
ATOM 1053 C C . SER A 1 141 ? 13.880 -4.471 -31.000 1.00 87.12 141 SER A C 1
ATOM 1055 O O . SER A 1 141 ? 14.995 -3.949 -31.040 1.00 87.12 141 SER A O 1
ATOM 1057 N N . PHE A 1 142 ? 13.020 -4.276 -30.005 1.00 88.56 142 PHE A N 1
ATOM 1058 C CA . PHE A 1 142 ? 13.289 -3.462 -28.821 1.00 88.56 142 PHE A CA 1
ATOM 1059 C C . PHE A 1 142 ? 13.219 -4.328 -27.558 1.00 88.56 142 PHE A C 1
ATOM 1061 O O . PHE A 1 142 ? 12.565 -5.371 -27.545 1.00 88.56 142 PHE A O 1
ATOM 1068 N N . THR A 1 143 ? 13.889 -3.910 -26.488 1.00 90.12 143 THR A N 1
ATOM 1069 C CA . THR A 1 143 ? 13.819 -4.555 -25.170 1.00 90.12 143 THR A CA 1
ATOM 1070 C C . THR A 1 143 ? 13.509 -3.524 -24.102 1.00 90.12 143 THR A C 1
ATOM 1072 O O . THR A 1 143 ? 14.079 -2.436 -24.083 1.00 90.12 143 THR A O 1
ATOM 1075 N N . ASN A 1 144 ? 12.588 -3.876 -23.211 1.00 89.31 144 ASN A N 1
ATOM 1076 C CA . ASN A 1 144 ? 12.315 -3.095 -22.020 1.00 89.31 144 ASN A CA 1
ATOM 1077 C C . ASN A 1 144 ? 13.431 -3.344 -20.996 1.00 89.31 144 ASN A C 1
ATOM 1079 O O . ASN A 1 144 ? 13.517 -4.435 -20.439 1.00 89.31 144 ASN A O 1
ATOM 1083 N N . ASN A 1 145 ? 14.260 -2.330 -20.768 1.00 88.94 145 ASN A N 1
ATOM 1084 C CA . ASN A 1 145 ? 15.349 -2.336 -19.791 1.00 88.94 145 ASN A CA 1
ATOM 1085 C C . ASN A 1 145 ? 14.970 -1.582 -18.504 1.00 88.94 145 ASN A C 1
ATOM 1087 O O . ASN A 1 145 ? 15.844 -1.289 -17.685 1.00 88.94 145 ASN A O 1
ATOM 1091 N N . THR A 1 146 ? 13.687 -1.236 -18.328 1.00 89.88 146 THR A N 1
ATOM 1092 C CA . THR A 1 146 ? 13.209 -0.534 -17.132 1.00 89.88 146 THR A CA 1
ATOM 1093 C C . THR A 1 146 ? 13.646 -1.290 -15.885 1.00 89.88 146 THR A C 1
ATOM 1095 O O . THR A 1 146 ? 13.422 -2.494 -15.755 1.00 89.88 146 THR A O 1
ATOM 1098 N N . ASN A 1 147 ? 14.245 -0.558 -14.955 1.00 86.12 147 ASN A N 1
ATOM 1099 C CA . ASN A 1 147 ? 14.740 -1.082 -13.694 1.00 86.12 147 ASN A CA 1
ATOM 1100 C C . ASN A 1 147 ? 14.249 -0.224 -12.527 1.00 86.12 147 ASN A C 1
ATOM 1102 O O . ASN A 1 147 ?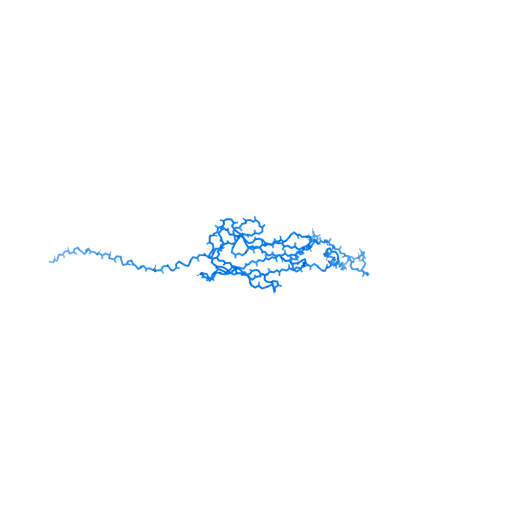 13.858 0.935 -12.691 1.00 86.12 147 ASN A O 1
ATOM 1106 N N . GLN A 1 148 ? 14.248 -0.814 -11.339 1.00 80.06 148 GLN A N 1
ATOM 1107 C CA . GLN A 1 148 ? 14.139 -0.068 -10.096 1.00 80.06 148 GLN A CA 1
ATOM 1108 C C . GLN A 1 148 ? 15.497 0.521 -9.714 1.00 80.06 148 GLN A C 1
ATOM 1110 O O . GLN A 1 148 ? 16.558 0.025 -10.110 1.00 80.06 148 GLN A O 1
ATOM 1115 N N . THR A 1 149 ? 15.455 1.577 -8.901 1.00 75.25 149 THR A N 1
ATOM 1116 C CA . THR A 1 149 ? 16.649 2.129 -8.250 1.00 75.25 149 THR A CA 1
ATOM 1117 C C . THR A 1 149 ? 17.467 0.991 -7.628 1.00 75.25 149 THR A C 1
ATOM 1119 O O . THR A 1 149 ? 16.910 0.057 -7.057 1.00 75.25 149 THR A O 1
ATOM 1122 N N . ASN A 1 150 ? 18.793 1.060 -7.760 1.00 67.44 150 ASN A N 1
ATOM 1123 C CA . ASN A 1 150 ? 19.744 0.015 -7.350 1.00 67.44 150 ASN A CA 1
ATOM 1124 C C . ASN A 1 150 ? 19.752 -1.262 -8.216 1.00 67.44 150 ASN A C 1
ATOM 1126 O O . ASN A 1 150 ? 20.329 -2.268 -7.807 1.00 67.44 150 ASN A O 1
ATOM 1130 N N . GLY A 1 151 ? 19.180 -1.226 -9.426 1.00 69.31 151 GLY A N 1
ATOM 1131 C CA . GLY A 1 151 ? 19.271 -2.330 -10.392 1.00 69.31 151 GLY A CA 1
ATOM 1132 C C . GLY A 1 151 ? 18.384 -3.528 -10.051 1.00 69.31 151 GLY A C 1
ATOM 1133 O O . GLY A 1 151 ? 18.611 -4.627 -10.558 1.00 69.31 151 GLY A O 1
ATOM 1134 N N . LEU A 1 152 ? 17.388 -3.326 -9.188 1.00 72.38 152 LEU A N 1
ATOM 1135 C CA . LEU A 1 152 ? 16.382 -4.332 -8.874 1.00 72.38 152 LEU A CA 1
ATOM 1136 C C . LEU A 1 152 ? 15.373 -4.462 -10.031 1.00 72.38 152 LEU A C 1
ATOM 1138 O O . LEU A 1 152 ? 15.158 -3.501 -10.782 1.00 72.38 152 LEU A O 1
ATOM 1142 N N . PRO A 1 153 ? 14.761 -5.645 -10.215 1.00 73.94 153 PRO A N 1
ATOM 1143 C CA . PRO A 1 153 ? 13.665 -5.794 -11.163 1.00 73.94 153 PRO A CA 1
ATOM 1144 C C . PRO A 1 153 ? 12.490 -4.904 -10.752 1.00 73.94 153 PRO A C 1
ATOM 1146 O O . PRO A 1 153 ? 12.255 -4.675 -9.571 1.00 73.94 153 PRO A O 1
ATOM 1149 N N . VAL A 1 154 ? 11.732 -4.418 -11.732 1.00 84.38 154 VAL A N 1
ATOM 1150 C CA . VAL A 1 154 ? 10.485 -3.698 -11.459 1.00 84.38 154 VAL A CA 1
ATOM 1151 C C . VAL A 1 154 ? 9.453 -4.580 -10.755 1.00 84.38 154 VAL A C 1
ATOM 1153 O O . VAL A 1 154 ? 9.334 -5.770 -11.051 1.00 84.38 154 VAL A O 1
ATOM 1156 N N . SER A 1 155 ? 8.681 -3.982 -9.850 1.00 81.25 155 SER A N 1
ATOM 1157 C CA . SER A 1 155 ? 7.568 -4.651 -9.176 1.00 81.25 155 SER A CA 1
ATOM 1158 C C . SER A 1 155 ? 6.460 -5.073 -10.143 1.00 81.25 155 SER A C 1
ATOM 1160 O O . SER A 1 155 ? 6.236 -4.439 -11.181 1.00 81.25 155 SER A O 1
ATOM 1162 N N . GLN A 1 156 ? 5.722 -6.120 -9.759 1.00 78.81 156 GLN A N 1
ATOM 1163 C CA . GLN A 1 156 ? 4.558 -6.644 -10.485 1.00 78.81 156 GLN A CA 1
ATOM 1164 C C . GLN A 1 156 ? 3.418 -5.624 -10.618 1.00 78.81 156 GLN A C 1
ATOM 1166 O O . GLN A 1 156 ? 2.554 -5.780 -11.478 1.00 78.81 156 GLN A O 1
ATOM 1171 N N . THR A 1 157 ? 3.420 -4.573 -9.798 1.00 79.69 157 THR A N 1
ATOM 1172 C CA . THR A 1 157 ? 2.465 -3.459 -9.870 1.00 79.69 157 THR A CA 1
ATOM 1173 C C . THR A 1 157 ? 2.753 -2.495 -11.034 1.00 79.69 157 THR A C 1
ATOM 1175 O O . THR A 1 157 ? 1.921 -1.646 -11.354 1.00 79.69 157 THR A O 1
ATOM 1178 N N . THR A 1 158 ? 3.907 -2.622 -11.705 1.00 85.38 158 THR A N 1
ATOM 1179 C CA . THR A 1 158 ? 4.325 -1.724 -12.792 1.00 85.38 158 THR A CA 1
ATOM 1180 C C . THR A 1 158 ? 3.598 -2.042 -14.100 1.00 85.38 158 THR A C 1
ATOM 1182 O O . THR A 1 158 ? 3.691 -3.150 -14.628 1.00 85.38 158 THR A O 1
ATOM 1185 N N . VAL A 1 159 ? 2.931 -1.041 -14.682 1.00 88.00 159 VAL A N 1
ATOM 1186 C CA . VAL A 1 159 ? 2.260 -1.155 -15.988 1.00 88.00 159 VAL A CA 1
ATOM 1187 C C . VAL A 1 159 ? 3.114 -0.524 -17.086 1.00 88.00 159 VAL A C 1
ATOM 1189 O O . VAL A 1 159 ? 3.491 0.643 -17.001 1.00 88.00 159 VAL A O 1
ATOM 1192 N N . PHE A 1 160 ? 3.364 -1.279 -18.156 1.00 89.62 160 PHE A N 1
ATOM 1193 C CA . PHE A 1 160 ? 4.104 -0.818 -19.331 1.00 89.62 160 PHE A CA 1
ATOM 1194 C C . PHE A 1 160 ? 3.165 -0.553 -20.502 1.00 89.62 160 PHE A C 1
ATOM 1196 O O . PHE A 1 160 ? 2.355 -1.404 -20.860 1.00 89.62 160 PHE A O 1
ATOM 1203 N N . THR A 1 161 ? 3.300 0.613 -21.131 1.00 89.69 161 THR A N 1
ATOM 1204 C CA . THR A 1 161 ? 2.582 0.959 -22.363 1.00 89.69 161 THR A CA 1
ATOM 1205 C C . THR A 1 161 ? 3.586 1.404 -23.416 1.00 89.69 161 THR A C 1
ATOM 1207 O O . THR A 1 161 ? 4.411 2.274 -23.151 1.00 89.69 161 THR A O 1
ATOM 1210 N N . TRP A 1 162 ? 3.491 0.825 -24.612 1.00 86.69 162 TRP A N 1
ATOM 1211 C CA . TRP A 1 162 ? 4.292 1.204 -25.774 1.00 86.69 162 TRP A CA 1
ATOM 1212 C C . TRP A 1 162 ? 3.378 1.762 -26.858 1.00 86.69 162 TRP A C 1
ATOM 1214 O O . TRP A 1 162 ? 2.320 1.199 -27.130 1.00 86.69 162 TRP A O 1
ATOM 1224 N N . ASN A 1 163 ? 3.792 2.863 -27.475 1.00 87.12 163 ASN A N 1
ATOM 1225 C CA . ASN A 1 163 ? 3.111 3.451 -28.618 1.00 87.12 163 ASN A CA 1
ATOM 1226 C C . ASN A 1 163 ? 4.167 3.864 -29.648 1.00 87.12 163 ASN A C 1
ATOM 1228 O O . ASN A 1 163 ? 5.004 4.716 -29.352 1.00 87.12 163 ASN A O 1
ATOM 1232 N N . TYR A 1 164 ? 4.132 3.240 -30.825 1.00 83.31 164 TYR A N 1
ATOM 1233 C CA . TYR A 1 164 ? 5.066 3.506 -31.922 1.00 83.31 164 TYR A CA 1
ATOM 1234 C C . TYR A 1 164 ? 4.586 4.625 -32.861 1.00 83.31 164 TYR A C 1
ATOM 1236 O O . TYR A 1 164 ? 5.375 5.143 -33.647 1.00 83.31 164 TYR A O 1
ATOM 1244 N N . GLY A 1 165 ? 3.346 5.093 -32.684 1.00 81.88 165 GLY A N 1
ATOM 1245 C CA . GLY A 1 165 ? 2.811 6.292 -33.328 1.00 81.88 165 GLY A CA 1
ATOM 1246 C C . GLY A 1 165 ? 2.428 6.140 -34.801 1.00 81.88 165 GLY A C 1
ATOM 1247 O O . GLY A 1 165 ? 1.968 7.126 -35.380 1.00 81.88 165 GLY A O 1
ATOM 1248 N N . ASP A 1 166 ? 2.607 4.957 -35.387 1.00 71.88 166 ASP A N 1
ATOM 1249 C CA . ASP A 1 166 ? 2.190 4.580 -36.740 1.00 71.88 166 ASP A CA 1
ATOM 1250 C C . ASP A 1 166 ? 0.880 3.771 -36.783 1.00 71.88 166 ASP A C 1
ATOM 1252 O O . ASP A 1 166 ? 0.491 3.158 -35.760 1.00 71.88 166 ASP A O 1
#

Secondary structure (DSSP, 8-state):
----------------------PPPPP-EE-TTS-EESS-EEE--TTSS-EEEEE-BSS-B-SEEEE-SSSPPPEEES-B-TT--EEEEE-S-SEEEEEEEEETTTTEEEEEEEEE---EE--EEPPTT--S--PSS-----EE--EEGGGPPPPTT---------

Radius of gyration: 29.75 Å; Cα contacts (8 Å, |Δi|>4): 288; chains: 1; bounding box: 113×23×68 Å